Protein AF-A0A524CHI0-F1 (afdb_monomer)

Mean predicted aligned error: 10.01 Å

Solvent-accessible surface area (backbone atoms only — not comparable to full-atom values): 7165 Å² total; per-residue (Å²): 135,78,83,81,86,76,76,73,86,64,58,92,56,61,74,44,82,74,50,77,49,72,51,98,83,60,33,38,38,43,31,31,40,25,47,35,54,81,96,64,66,84,35,79,47,76,47,77,43,67,54,46,73,57,68,59,78,50,29,36,69,47,21,60,75,68,74,67,38,50,49,76,40,46,36,56,47,68,65,85,56,38,37,42,58,16,54,77,54,74,35,45,46,78,39,68,87,40,56,67,83,75,69,69,77,79,77,74,76,75,86,78,84,79,135

Sequence (115 aa):
MTPKWNMTWGPSGYDFAIKIELDDRKNIYLVGTTISYGSGGKDAFVLKFGIDSDGDGLTDDTEIYTTETSPYDTDTDNDGTSDSDEVDGGTNPLDPSSYPGQQLPRIFLDFKYIY

Radius of gyration: 21.85 Å; Cα contacts (8 Å, |Δi|>4): 171; chains: 1; bounding box: 36×51×70 Å

Secondary structure (DSSP, 8-state):
---------SSSS-EEEEEEEE-TT--EEEEEEESSSSSSS-EEEEEEE---SSSSSS-HHHIIIII---TT-SSTT-SSS-HHHHHHHT--TT-TT--TT--------------

Nearest PDB structures (foldseek):
  8z9b-assembly2_A  TM=6.609E-01  e=4.625E+00  Mycobacterium tuberculosis CDC1551
  4nnd-assembly1_A  TM=6.183E-01  e=4.089E+00  Homo sapiens
  4nnd-assembly2_B  TM=5.716E-01  e=4.625E+00  Homo sapiens
  2gw4-assembly1_A  TM=3.638E-01  e=6.691E+00  Trachyphyllia geoffroyi
  6gp1-assembly1_A  TM=2.528E-01  e=4.349E+00  Lobophyllia hemprichii

Foldseek 3Di:
DDPCPPDDPADDWDWDWDDWDADPQRKIKTKTWTPRDDDHDIDIDIDIDADQQCPLPDHCCCCVPPLVADSNDQQRCPLPHGPVQCVVLVWRSNDSVTRRPPPPPPPPPPPPDDD

pLDDT: mean 83.73, std 18.13, range [34.81, 98.5]

Structure (mmCIF, N/CA/C/O backbone):
data_AF-A0A524CHI0-F1
#
_entry.id   AF-A0A524CHI0-F1
#
loop_
_atom_site.group_PDB
_atom_site.id
_atom_site.type_symbol
_atom_site.label_atom_id
_atom_site.label_alt_id
_atom_site.label_comp_id
_atom_site.label_asym_id
_atom_site.label_entity_id
_atom_site.label_seq_id
_atom_site.pdbx_PDB_ins_code
_atom_site.Cartn_x
_atom_site.Cartn_y
_atom_site.Cartn_z
_atom_site.occupancy
_atom_site.B_iso_or_equiv
_atom_site.auth_seq_id
_atom_site.auth_comp_id
_atom_site.auth_asym_id
_atom_site.auth_atom_id
_atom_site.pdbx_PDB_model_num
ATOM 1 N N . MET A 1 1 ? 8.252 16.454 11.486 1.00 39.91 1 MET A N 1
ATOM 2 C CA . MET A 1 1 ? 8.331 15.187 10.735 1.00 39.91 1 MET A CA 1
ATOM 3 C C . MET A 1 1 ? 9.036 15.483 9.428 1.00 39.91 1 MET A C 1
ATOM 5 O O . MET A 1 1 ? 8.618 16.391 8.720 1.00 39.91 1 MET A O 1
ATOM 9 N N . THR A 1 2 ? 10.163 14.831 9.172 1.00 34.81 2 THR A N 1
ATOM 10 C CA . THR A 1 2 ? 10.956 15.040 7.956 1.00 34.81 2 THR A CA 1
ATOM 11 C C . THR A 1 2 ? 10.486 14.000 6.949 1.00 34.81 2 THR A C 1
ATOM 13 O O . THR A 1 2 ? 10.545 12.816 7.280 1.00 34.81 2 THR A O 1
ATOM 16 N N . PRO A 1 3 ? 9.987 14.377 5.765 1.00 44.47 3 PRO A N 1
ATOM 17 C CA . PRO A 1 3 ? 9.561 13.377 4.802 1.00 44.47 3 PRO A CA 1
ATOM 18 C C . PRO A 1 3 ? 10.778 12.526 4.406 1.00 44.47 3 PRO A C 1
ATOM 20 O O . PRO A 1 3 ? 11.809 13.060 3.989 1.00 44.47 3 PRO A O 1
ATOM 23 N N . LYS A 1 4 ? 10.683 11.203 4.600 1.00 43.00 4 LYS A N 1
ATOM 24 C CA . LYS A 1 4 ? 11.709 10.213 4.230 1.00 43.00 4 LYS A CA 1
ATOM 25 C C . LYS A 1 4 ? 11.736 10.046 2.702 1.00 43.00 4 LYS A C 1
ATOM 27 O O . LYS A 1 4 ? 11.463 8.980 2.170 1.00 43.00 4 LYS A O 1
ATOM 32 N N . TRP A 1 5 ? 12.122 11.092 1.977 1.00 46.25 5 TRP A N 1
ATOM 33 C CA . TRP A 1 5 ? 12.365 11.054 0.526 1.00 46.25 5 TRP A CA 1
ATOM 34 C C . TRP A 1 5 ? 13.704 10.389 0.160 1.00 46.25 5 TRP A C 1
ATOM 36 O O . TRP A 1 5 ? 14.351 10.782 -0.804 1.00 46.25 5 TRP A O 1
ATOM 46 N N . ASN A 1 6 ? 14.157 9.400 0.937 1.00 44.47 6 ASN A N 1
ATOM 47 C CA . ASN A 1 6 ? 15.499 8.826 0.796 1.00 44.47 6 ASN A CA 1
ATOM 48 C C . ASN A 1 6 ? 15.504 7.352 0.381 1.00 44.47 6 ASN A C 1
ATOM 50 O O . ASN A 1 6 ? 16.508 6.667 0.565 1.00 44.47 6 ASN A O 1
ATOM 54 N N . MET A 1 7 ? 14.401 6.856 -0.177 1.00 49.91 7 MET A N 1
ATOM 55 C CA . MET A 1 7 ? 14.364 5.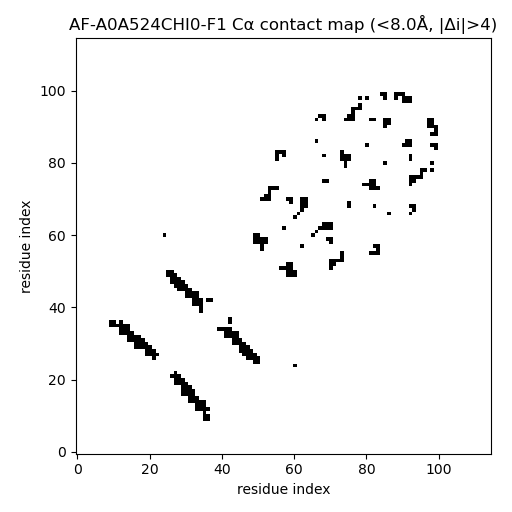515 -0.744 1.00 49.91 7 MET A CA 1
ATOM 56 C C . MET A 1 7 ? 14.708 5.594 -2.229 1.00 49.91 7 MET A C 1
ATOM 58 O O . MET A 1 7 ? 13.843 5.746 -3.087 1.00 49.91 7 MET A O 1
ATOM 62 N N . THR A 1 8 ? 16.002 5.530 -2.536 1.00 54.06 8 THR A N 1
ATOM 63 C CA . THR A 1 8 ? 16.446 5.219 -3.894 1.00 54.06 8 THR A CA 1
ATOM 64 C C . THR A 1 8 ? 16.099 3.759 -4.159 1.00 54.06 8 THR A C 1
ATOM 66 O O . THR A 1 8 ? 16.613 2.864 -3.487 1.00 54.06 8 THR A O 1
ATOM 69 N N . TRP A 1 9 ? 15.194 3.509 -5.100 1.00 62.59 9 TRP A N 1
ATOM 70 C CA . TRP A 1 9 ? 14.942 2.161 -5.591 1.00 62.59 9 TRP A CA 1
ATOM 71 C C . TRP A 1 9 ? 16.190 1.676 -6.340 1.00 62.59 9 TRP A C 1
ATOM 73 O O . TRP A 1 9 ? 16.466 2.137 -7.438 1.00 62.59 9 TRP A O 1
ATOM 83 N N . GLY A 1 10 ? 16.939 0.748 -5.743 1.00 63.75 10 GLY A N 1
ATOM 84 C CA . GLY A 1 10 ? 17.942 -0.041 -6.463 1.00 63.75 10 GLY A CA 1
ATOM 85 C C . GLY A 1 10 ? 19.406 0.327 -6.327 1.00 63.75 10 GLY A C 1
ATOM 86 O O . GLY A 1 10 ? 19.756 1.328 -5.702 1.00 63.75 10 GLY A O 1
ATOM 87 N N . PRO A 1 11 ? 20.282 -0.555 -6.849 1.00 72.00 11 PRO A N 1
ATOM 88 C CA . PRO A 1 11 ? 21.716 -0.313 -6.931 1.00 72.00 11 PRO A CA 1
ATOM 89 C C . PRO A 1 11 ? 22.011 0.775 -7.982 1.00 72.00 11 PRO A C 1
ATOM 91 O O . PRO A 1 11 ? 21.114 1.402 -8.538 1.00 72.00 11 PRO A O 1
ATOM 94 N N . SER A 1 12 ? 23.289 1.035 -8.264 1.00 73.12 12 SER A N 1
ATOM 95 C CA . SER A 1 12 ? 23.691 2.065 -9.228 1.00 73.12 12 SER A CA 1
ATOM 96 C C . SER A 1 12 ? 23.111 1.796 -10.627 1.00 73.12 12 SER A C 1
ATOM 98 O O . SER A 1 12 ? 23.501 0.826 -11.275 1.00 73.12 12 SER A O 1
ATOM 100 N N . GLY A 1 13 ? 22.230 2.669 -11.112 1.00 78.06 13 GLY A N 1
ATOM 101 C CA . GLY A 1 13 ? 21.622 2.596 -12.441 1.00 78.06 13 GLY A CA 1
ATOM 102 C C . GLY A 1 13 ? 20.663 3.764 -12.679 1.00 78.06 13 GLY A C 1
ATOM 103 O O . GLY A 1 13 ? 20.388 4.540 -11.768 1.00 78.06 13 GLY A O 1
ATOM 104 N N . TYR A 1 14 ? 20.196 3.919 -13.918 1.00 83.56 14 TYR A N 1
ATOM 105 C CA . TYR A 1 14 ? 19.171 4.901 -14.274 1.00 83.56 14 TYR A CA 1
ATOM 106 C C . TYR A 1 14 ? 17.792 4.247 -14.332 1.00 83.56 14 TYR A C 1
ATOM 108 O O . TYR A 1 14 ? 17.619 3.189 -14.933 1.00 83.56 14 TYR A O 1
ATOM 116 N N . ASP A 1 15 ? 16.797 4.939 -13.800 1.00 86.81 15 ASP A N 1
ATOM 117 C CA . ASP A 1 15 ? 15.403 4.5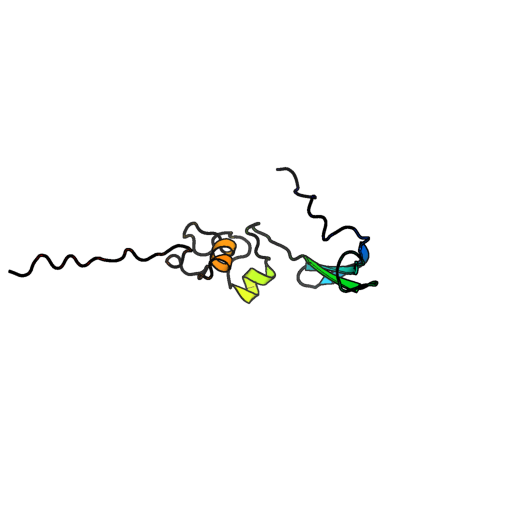34 -13.884 1.00 86.81 15 ASP A CA 1
ATOM 118 C C . ASP A 1 15 ? 14.610 5.650 -14.547 1.00 86.81 15 ASP A C 1
ATOM 120 O O . ASP A 1 15 ? 14.770 6.831 -14.230 1.00 86.81 15 ASP A O 1
ATOM 124 N N . PHE A 1 16 ? 13.778 5.281 -15.514 1.00 88.50 16 PHE A N 1
ATOM 125 C CA . PHE A 1 16 ? 13.020 6.233 -16.311 1.00 88.50 16 PHE A CA 1
ATOM 126 C C . PHE A 1 16 ? 11.539 5.925 -16.189 1.00 88.50 16 PHE A C 1
ATOM 128 O O . PHE A 1 16 ? 11.071 4.907 -16.699 1.00 88.50 16 PHE A O 1
ATOM 135 N N . ALA A 1 17 ? 10.798 6.832 -15.558 1.00 90.75 17 ALA A N 1
ATOM 136 C CA . ALA A 1 17 ? 9.348 6.844 -15.642 1.00 90.75 17 ALA A CA 1
ATOM 137 C C . ALA A 1 17 ? 8.910 7.225 -17.063 1.00 90.75 17 ALA A C 1
ATOM 139 O O . ALA A 1 17 ? 9.419 8.181 -17.648 1.00 90.75 17 ALA A O 1
ATOM 140 N N . ILE A 1 18 ? 7.954 6.478 -17.608 1.00 93.94 18 ILE A N 1
ATOM 141 C CA . ILE A 1 18 ? 7.371 6.703 -18.934 1.00 93.94 18 ILE A CA 1
ATOM 142 C C . ILE A 1 18 ? 5.967 7.293 -18.803 1.00 93.94 18 ILE A C 1
ATOM 144 O O . ILE A 1 18 ? 5.622 8.221 -19.534 1.00 93.94 18 ILE A O 1
ATOM 148 N N . LYS A 1 19 ? 5.149 6.759 -17.889 1.00 96.00 19 LYS A N 1
ATOM 149 C CA . LYS A 1 19 ? 3.753 7.176 -17.712 1.00 96.00 19 LYS A CA 1
ATOM 150 C C . LYS A 1 19 ? 3.332 7.072 -16.248 1.00 96.00 19 LYS A C 1
ATOM 152 O O . LYS A 1 19 ? 3.783 6.180 -15.532 1.00 96.00 19 LYS A O 1
ATOM 157 N N . ILE A 1 20 ? 2.445 7.982 -15.856 1.00 95.62 20 ILE A N 1
ATOM 158 C CA . ILE A 1 20 ? 1.674 7.943 -14.616 1.00 95.62 20 ILE A CA 1
ATOM 159 C C . ILE A 1 20 ? 0.184 7.830 -14.961 1.00 95.62 20 ILE A C 1
ATOM 161 O O . ILE A 1 20 ? -0.289 8.502 -15.882 1.00 95.62 20 ILE A O 1
ATOM 165 N N . GLU A 1 21 ? -0.540 6.961 -14.266 1.00 96.44 21 GLU A N 1
ATOM 166 C CA . GLU A 1 21 ? -1.975 6.731 -14.462 1.00 96.44 21 GLU A CA 1
ATOM 167 C C . GLU A 1 21 ? -2.682 6.527 -13.118 1.00 96.44 21 GLU A C 1
ATOM 169 O O . GLU A 1 21 ? -2.053 6.133 -12.140 1.00 96.44 21 GLU A O 1
ATOM 174 N N . LEU A 1 22 ? -3.976 6.838 -13.079 1.00 94.94 22 LEU A N 1
ATOM 175 C CA . LEU A 1 22 ? -4.860 6.660 -11.930 1.00 94.94 22 LEU A CA 1
ATOM 176 C C . LEU A 1 22 ? -5.942 5.641 -12.290 1.00 94.94 22 LEU A C 1
ATOM 178 O O . LEU A 1 22 ? -6.399 5.636 -13.434 1.00 94.94 22 LEU A O 1
ATOM 182 N N . ASP A 1 23 ? -6.377 4.833 -11.326 1.00 92.50 23 ASP A N 1
ATOM 183 C CA . ASP A 1 23 ? -7.600 4.031 -11.447 1.00 92.50 23 ASP A CA 1
ATOM 184 C C . ASP A 1 23 ? -8.793 4.664 -10.698 1.00 92.50 23 ASP A C 1
ATOM 186 O O . ASP A 1 23 ? -8.668 5.694 -10.028 1.00 92.50 23 ASP A O 1
ATOM 190 N N . ASP A 1 24 ? -9.963 4.027 -10.796 1.00 92.75 24 ASP A N 1
ATOM 191 C CA . ASP A 1 24 ? -11.200 4.471 -10.131 1.00 92.75 24 ASP A CA 1
ATOM 192 C C . ASP A 1 24 ? -11.133 4.388 -8.593 1.00 92.75 24 ASP A C 1
ATOM 194 O O . ASP A 1 24 ? -11.958 4.985 -7.899 1.00 92.75 24 ASP A O 1
ATOM 198 N N . ARG A 1 25 ? -10.143 3.669 -8.050 1.00 88.62 25 ARG A N 1
ATOM 199 C CA . ARG A 1 25 ? -9.873 3.520 -6.612 1.00 88.62 25 ARG A CA 1
ATOM 200 C C . ARG A 1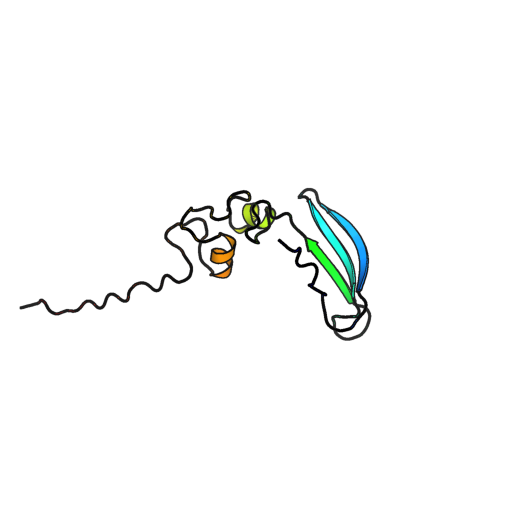 25 ? -8.771 4.466 -6.128 1.00 88.62 25 ARG A C 1
ATOM 202 O O . ARG A 1 25 ? -8.363 4.396 -4.976 1.00 88.62 25 ARG A O 1
ATOM 209 N N . LYS A 1 26 ? -8.330 5.398 -6.984 1.00 89.31 26 LYS A N 1
ATOM 210 C CA . LYS A 1 26 ? -7.268 6.384 -6.721 1.00 89.31 26 LYS A CA 1
ATOM 211 C C . LYS A 1 26 ? -5.880 5.772 -6.503 1.00 89.31 26 LYS A C 1
ATOM 213 O O . LYS A 1 26 ? -4.993 6.462 -6.001 1.00 89.31 26 LYS A O 1
ATOM 218 N N . ASN A 1 27 ? -5.651 4.533 -6.931 1.00 91.62 27 ASN A N 1
ATOM 219 C CA . ASN A 1 27 ? -4.302 3.992 -6.999 1.00 91.62 27 ASN A CA 1
ATOM 220 C C . ASN A 1 27 ? -3.519 4.712 -8.102 1.00 91.62 27 ASN A C 1
ATOM 222 O O . ASN A 1 27 ? -4.009 4.882 -9.221 1.00 91.62 27 ASN A O 1
ATOM 226 N N . ILE A 1 28 ? -2.283 5.101 -7.802 1.00 93.94 28 ILE A N 1
ATOM 227 C CA . ILE A 1 28 ? -1.345 5.682 -8.762 1.00 93.94 28 ILE A CA 1
ATOM 228 C C . ILE A 1 28 ? -0.459 4.570 -9.311 1.00 93.94 28 ILE A C 1
ATOM 230 O O . ILE A 1 28 ? 0.241 3.889 -8.563 1.00 93.94 28 ILE A O 1
ATOM 234 N N . TYR A 1 29 ? -0.422 4.442 -10.630 1.00 94.06 29 TYR A N 1
ATOM 235 C CA . TYR A 1 29 ? 0.464 3.536 -11.343 1.00 94.06 29 TYR A CA 1
ATOM 236 C C . TYR A 1 29 ? 1.577 4.327 -12.024 1.00 94.06 29 TYR A C 1
ATOM 238 O O . TYR A 1 29 ? 1.309 5.184 -12.866 1.00 94.06 29 TYR A O 1
ATOM 246 N N . LEU A 1 30 ? 2.830 4.027 -11.686 1.00 94.38 30 LEU A N 1
ATOM 247 C CA . LEU A 1 30 ? 4.018 4.560 -12.349 1.00 94.38 30 LEU A CA 1
ATOM 248 C C . LEU A 1 30 ? 4.684 3.438 -13.140 1.00 94.38 30 LEU A C 1
ATOM 250 O O . LEU A 1 30 ? 5.162 2.467 -12.558 1.00 94.38 30 LEU A O 1
ATOM 254 N N . VAL A 1 31 ? 4.742 3.577 -14.461 1.00 94.38 31 VAL A N 1
ATOM 255 C CA . VAL A 1 31 ? 5.379 2.586 -15.337 1.00 94.38 31 VAL A CA 1
ATOM 256 C C . VAL A 1 31 ? 6.613 3.167 -15.995 1.00 94.38 31 VAL A C 1
ATOM 258 O O . VAL A 1 31 ? 6.664 4.360 -16.313 1.00 94.38 31 VAL A O 1
ATOM 261 N N . GLY A 1 32 ? 7.606 2.324 -16.235 1.00 93.19 32 GLY A N 1
ATOM 262 C CA . GLY A 1 32 ? 8.867 2.789 -16.776 1.00 93.19 32 GLY A CA 1
ATOM 263 C C . GLY A 1 32 ? 9.832 1.680 -17.135 1.00 93.19 32 GLY A C 1
ATOM 264 O O . GLY A 1 32 ? 9.471 0.505 -17.209 1.00 93.19 32 GLY A O 1
ATOM 265 N N . THR A 1 33 ? 11.074 2.083 -17.371 1.00 91.62 33 THR A N 1
ATOM 266 C CA . THR A 1 33 ? 12.186 1.160 -17.586 1.00 91.62 33 THR A CA 1
ATOM 267 C C . THR A 1 33 ? 13.240 1.336 -16.516 1.00 91.62 33 THR A C 1
ATOM 269 O O . THR A 1 33 ? 13.591 2.474 -16.195 1.00 91.62 33 THR A O 1
ATOM 272 N N . THR A 1 34 ? 13.782 0.224 -16.043 1.00 89.00 34 THR A N 1
ATOM 273 C CA . THR A 1 34 ? 14.916 0.168 -15.129 1.00 89.00 34 THR A CA 1
ATOM 274 C C . THR A 1 34 ? 16.129 -0.428 -15.834 1.00 89.00 34 THR A C 1
ATOM 276 O O . THR A 1 34 ? 16.000 -1.323 -16.667 1.00 89.00 34 THR A O 1
ATOM 279 N N . IL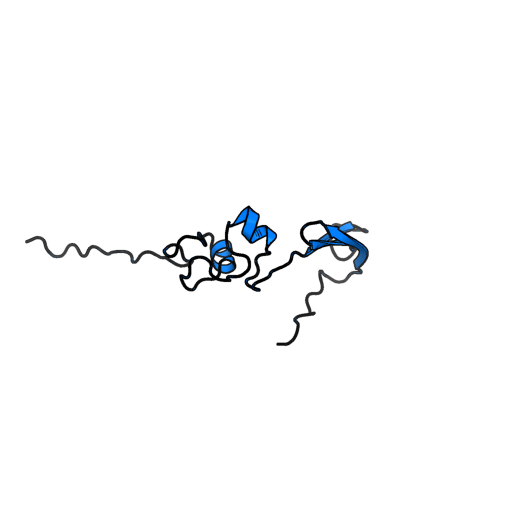E A 1 35 ? 17.309 0.118 -15.548 1.00 87.44 35 ILE A N 1
ATOM 280 C CA . ILE A 1 35 ? 18.589 -0.581 -15.765 1.00 87.44 35 ILE A CA 1
ATOM 281 C C . ILE A 1 35 ? 19.308 -0.850 -14.436 1.00 87.44 35 ILE A C 1
ATOM 283 O O . ILE A 1 35 ? 20.430 -1.351 -14.436 1.00 87.44 35 ILE A O 1
ATOM 287 N N . SER A 1 36 ? 18.711 -0.438 -13.312 1.00 83.81 36 SER A N 1
ATOM 288 C CA . SER A 1 36 ? 19.258 -0.641 -11.970 1.00 83.81 36 SER A CA 1
ATOM 289 C C . SER A 1 36 ? 18.913 -2.033 -11.431 1.00 83.81 36 SER A C 1
ATOM 291 O O . SER A 1 36 ? 19.690 -2.597 -10.669 1.00 83.81 36 SER A O 1
ATOM 293 N N . TYR A 1 37 ? 17.811 -2.644 -11.869 1.00 77.69 37 TYR A N 1
ATOM 294 C CA . TYR A 1 37 ? 17.409 -3.997 -11.482 1.00 77.69 37 TYR A CA 1
ATOM 295 C C . TYR A 1 37 ? 17.217 -4.921 -12.683 1.00 77.69 37 TYR A C 1
ATOM 297 O O . TYR A 1 37 ? 16.790 -4.473 -13.738 1.00 77.69 37 TYR A O 1
ATOM 305 N N . GLY A 1 38 ? 17.464 -6.220 -12.474 1.00 74.38 38 GLY A N 1
ATOM 306 C CA . GLY A 1 38 ? 17.252 -7.274 -13.471 1.00 74.38 38 GLY A CA 1
ATOM 307 C C . GLY A 1 38 ? 18.540 -7.975 -13.911 1.00 74.38 38 GLY A C 1
ATOM 308 O O . GLY A 1 38 ? 19.610 -7.779 -13.337 1.00 74.38 38 GLY A O 1
ATOM 309 N N . SER A 1 39 ? 18.435 -8.860 -14.907 1.00 75.12 39 SER A N 1
ATOM 310 C CA . SER A 1 39 ? 19.554 -9.681 -15.409 1.00 75.12 39 SER A CA 1
ATOM 311 C C . SER A 1 39 ? 20.145 -9.125 -16.711 1.00 75.12 39 SER A C 1
ATOM 313 O O . SER A 1 39 ? 20.274 -9.853 -17.696 1.00 75.12 39 SER A O 1
ATOM 315 N N . GLY A 1 40 ? 20.514 -7.840 -16.737 1.00 77.19 40 GLY A N 1
ATOM 316 C CA . GLY A 1 40 ? 21.245 -7.253 -17.863 1.00 77.19 40 GLY A CA 1
ATOM 317 C C . GLY A 1 40 ? 20.707 -5.909 -18.348 1.00 77.19 40 GLY A C 1
ATOM 318 O O . GLY A 1 40 ? 21.013 -4.892 -17.747 1.00 77.19 40 GLY A O 1
ATOM 319 N N . GLY A 1 41 ? 20.064 -5.899 -19.522 1.00 82.56 41 GLY A N 1
ATOM 320 C CA . GLY A 1 41 ? 19.695 -4.696 -20.284 1.00 82.56 41 GLY A CA 1
ATOM 321 C C . GLY A 1 41 ? 18.601 -3.823 -19.650 1.00 82.56 41 GLY A C 1
ATOM 322 O O . GLY A 1 41 ? 18.541 -3.650 -18.445 1.00 82.56 41 GLY A O 1
ATOM 323 N N . LYS A 1 42 ? 17.755 -3.201 -20.482 1.00 87.62 42 LYS A N 1
ATOM 324 C CA . LYS A 1 42 ? 16.591 -2.449 -19.986 1.00 87.62 42 LYS A CA 1
ATOM 325 C C . LYS A 1 42 ? 15.466 -3.416 -19.632 1.00 87.62 42 LYS A C 1
ATOM 327 O O . LYS A 1 42 ? 14.985 -4.114 -20.523 1.00 87.62 42 LYS A O 1
ATOM 332 N N . ASP A 1 43 ? 15.009 -3.367 -18.392 1.00 89.75 43 ASP A N 1
ATOM 333 C CA . ASP A 1 43 ? 13.837 -4.081 -17.892 1.00 89.75 43 ASP A CA 1
ATOM 334 C C . ASP A 1 43 ? 12.661 -3.110 -17.701 1.00 89.75 43 ASP A C 1
ATOM 336 O O . ASP A 1 43 ? 12.847 -1.894 -17.627 1.00 89.75 43 ASP A O 1
ATOM 340 N N . ALA A 1 44 ? 11.431 -3.620 -17.658 1.00 90.44 44 ALA A N 1
ATOM 341 C CA . ALA A 1 44 ? 10.241 -2.814 -17.379 1.00 90.44 44 ALA A CA 1
ATOM 342 C C . ALA A 1 44 ? 9.903 -2.852 -15.883 1.00 90.44 44 ALA A C 1
ATOM 344 O O . ALA A 1 44 ? 10.036 -3.898 -15.250 1.00 90.44 44 ALA A O 1
ATOM 345 N N . PHE A 1 45 ? 9.411 -1.742 -15.331 1.00 89.31 45 PHE A N 1
ATOM 346 C CA . PHE A 1 45 ? 8.851 -1.707 -13.979 1.00 89.31 45 PHE A CA 1
ATOM 347 C C . PHE A 1 45 ? 7.437 -1.124 -13.972 1.00 89.31 45 PHE A C 1
ATOM 349 O O . PHE A 1 45 ? 7.075 -0.302 -14.820 1.00 89.31 45 PHE A O 1
ATOM 356 N N . VAL A 1 46 ? 6.665 -1.534 -12.966 1.00 92.62 46 VAL A N 1
ATOM 357 C CA . VAL A 1 46 ? 5.365 -0.967 -12.599 1.00 92.62 46 VAL A CA 1
ATOM 358 C C . VAL A 1 46 ? 5.370 -0.783 -11.085 1.00 92.62 46 VAL A C 1
ATOM 360 O O . VAL A 1 46 ? 5.572 -1.751 -10.357 1.00 92.62 46 VAL A O 1
ATOM 363 N N . LEU A 1 47 ? 5.158 0.442 -10.612 1.00 91.00 47 LEU A N 1
ATOM 364 C CA . LEU A 1 47 ? 4.912 0.740 -9.202 1.00 91.00 47 LEU A CA 1
ATOM 365 C C . LEU A 1 47 ? 3.439 1.094 -9.026 1.00 91.00 47 LEU A C 1
ATOM 367 O O . LEU A 1 47 ? 2.898 1.860 -9.824 1.00 91.00 47 LEU A O 1
ATOM 371 N N . LYS A 1 48 ? 2.815 0.552 -7.981 1.00 91.81 48 LYS A N 1
ATOM 372 C CA . LYS A 1 48 ? 1.465 0.904 -7.538 1.00 91.81 48 LYS A CA 1
ATOM 373 C C . LYS A 1 48 ? 1.586 1.622 -6.196 1.00 91.81 48 LYS A C 1
ATOM 375 O O . LYS A 1 48 ? 2.223 1.095 -5.291 1.00 91.81 48 LYS A O 1
ATOM 380 N N . PHE A 1 49 ? 0.966 2.786 -6.072 1.00 91.62 49 PHE A N 1
ATOM 381 C CA . PHE A 1 49 ? 0.823 3.509 -4.811 1.00 91.62 49 PHE A CA 1
ATOM 382 C C . PHE A 1 49 ? -0.666 3.628 -4.497 1.00 91.62 49 PHE A C 1
ATOM 384 O O . PHE A 1 49 ? -1.402 4.235 -5.277 1.00 91.62 49 PHE A O 1
ATOM 391 N N . GLY A 1 50 ? -1.104 3.009 -3.402 1.00 93.44 50 GLY A N 1
ATOM 392 C CA . GLY A 1 50 ? -2.457 3.175 -2.871 1.00 93.44 50 GLY A CA 1
ATOM 393 C C . GLY A 1 50 ? -2.531 4.346 -1.896 1.00 93.44 50 GLY A C 1
ATOM 394 O O . GLY A 1 50 ? -1.501 4.866 -1.465 1.00 93.44 50 GLY A O 1
ATOM 395 N N . ILE A 1 51 ? -3.753 4.770 -1.585 1.00 94.88 51 ILE A N 1
ATOM 396 C CA . ILE A 1 51 ? -4.015 5.663 -0.452 1.00 94.88 51 ILE A CA 1
ATOM 397 C C . ILE A 1 51 ? -3.967 4.821 0.822 1.00 94.88 51 ILE A C 1
ATOM 399 O O . ILE A 1 51 ? -4.375 3.668 0.782 1.00 94.88 51 ILE A O 1
ATOM 403 N N . ASP A 1 52 ? -3.423 5.405 1.880 1.00 96.44 52 ASP A N 1
ATOM 404 C CA . ASP A 1 52 ? -3.373 4.900 3.251 1.00 96.44 52 ASP A CA 1
ATOM 405 C C . ASP A 1 52 ? -3.905 6.061 4.106 1.00 96.44 52 ASP A C 1
ATOM 407 O O . ASP A 1 52 ? -3.251 7.109 4.232 1.00 96.44 52 ASP A O 1
ATOM 411 N N . SER A 1 53 ? -5.183 5.975 4.466 1.00 96.94 53 SER A N 1
ATOM 412 C CA . SER A 1 53 ? -5.971 7.094 4.984 1.00 96.94 53 SER A CA 1
ATOM 413 C C . SER A 1 53 ? -5.725 7.368 6.470 1.00 96.94 53 SER A C 1
ATOM 415 O O . SER A 1 53 ? -5.820 8.534 6.877 1.00 96.94 53 SER A O 1
ATOM 417 N N . ASP A 1 54 ? -5.377 6.360 7.265 1.00 98.00 54 ASP A N 1
ATOM 418 C CA . ASP A 1 54 ? -5.040 6.504 8.685 1.00 98.00 54 ASP A CA 1
ATOM 419 C C . ASP A 1 54 ? -3.530 6.445 8.973 1.00 98.00 54 ASP A C 1
ATOM 421 O O . ASP A 1 54 ? -3.081 6.955 10.007 1.00 98.00 54 ASP A O 1
ATOM 425 N N . GLY A 1 55 ? -2.727 5.993 8.011 1.00 97.12 55 GLY A N 1
ATOM 426 C CA . GLY A 1 55 ? -1.273 6.012 8.065 1.00 97.12 55 GLY A CA 1
ATOM 427 C C . GLY A 1 55 ? -0.668 4.826 8.809 1.00 97.12 55 GLY A C 1
ATOM 428 O O . GLY A 1 55 ? 0.458 4.974 9.308 1.00 97.12 55 GLY A O 1
ATOM 429 N N . ASP A 1 56 ? -1.383 3.707 8.934 1.00 97.44 56 ASP A N 1
ATOM 430 C CA . ASP A 1 56 ? -0.904 2.513 9.635 1.00 97.44 56 ASP A CA 1
ATOM 431 C C . ASP A 1 56 ? 0.056 1.654 8.782 1.00 97.44 56 ASP A C 1
ATOM 433 O O . ASP A 1 56 ? 0.850 0.884 9.327 1.00 97.44 56 ASP A O 1
ATOM 437 N N . GLY A 1 57 ? 0.074 1.853 7.458 1.00 95.25 57 GLY A N 1
ATOM 438 C CA . GLY A 1 57 ? 0.916 1.127 6.504 1.00 95.25 57 GLY A CA 1
ATOM 439 C C . GLY A 1 57 ? 0.177 0.128 5.606 1.00 95.25 57 GLY A C 1
ATOM 440 O O . GLY A 1 57 ? 0.787 -0.384 4.655 1.00 95.25 57 GLY A O 1
ATOM 441 N N . LEU A 1 58 ? -1.109 -0.124 5.841 1.00 96.06 58 LEU A N 1
ATOM 442 C CA . LEU A 1 58 ? -2.018 -0.764 4.898 1.00 96.06 58 LEU A CA 1
ATOM 443 C C . LEU A 1 58 ? -2.641 0.305 3.990 1.00 96.06 58 LEU A C 1
ATOM 445 O O . LEU A 1 58 ? -2.797 1.463 4.339 1.00 96.06 58 LEU A O 1
ATOM 449 N N . THR A 1 59 ? -2.942 -0.057 2.744 1.00 96.56 59 THR A N 1
ATOM 450 C CA . THR A 1 59 ? -3.695 0.856 1.867 1.00 96.56 59 THR A CA 1
ATOM 451 C C . THR A 1 59 ? -5.189 0.661 2.084 1.00 96.56 59 THR A C 1
ATOM 453 O O . THR A 1 59 ? -5.582 -0.495 2.228 1.00 96.56 59 THR A O 1
ATOM 456 N N . ASP A 1 60 ? -6.020 1.692 1.902 1.00 96.81 60 ASP A N 1
ATOM 457 C CA . ASP A 1 60 ? -7.485 1.614 2.051 1.00 96.81 60 ASP A CA 1
ATOM 458 C C . ASP A 1 60 ? -8.091 0.431 1.266 1.00 96.81 60 ASP A C 1
ATOM 460 O O . ASP A 1 60 ? -9.021 -0.242 1.701 1.00 96.81 60 ASP A O 1
ATOM 464 N N . ASP A 1 61 ? -7.556 0.154 0.071 1.00 95.38 61 ASP A N 1
ATOM 465 C CA . ASP A 1 61 ? -7.964 -0.987 -0.757 1.00 95.38 61 ASP A CA 1
ATOM 466 C C . ASP A 1 61 ? -7.601 -2.342 -0.113 1.00 95.38 61 ASP A C 1
ATOM 468 O O . ASP A 1 61 ? -8.342 -3.316 -0.241 1.00 95.38 61 ASP A O 1
ATOM 472 N N . THR A 1 62 ? -6.444 -2.439 0.537 1.00 96.12 62 THR A N 1
ATOM 473 C CA . THR A 1 62 ? -6.043 -3.638 1.288 1.00 96.12 62 THR A CA 1
ATOM 474 C C . THR A 1 62 ? -6.967 -3.828 2.478 1.00 96.12 62 THR A C 1
ATOM 476 O O . THR A 1 62 ? -7.472 -4.934 2.664 1.00 96.12 62 THR A O 1
ATOM 479 N N . GLU A 1 63 ? -7.247 -2.756 3.209 1.00 98.06 63 GLU A N 1
ATOM 480 C CA . GLU A 1 63 ? -8.092 -2.796 4.395 1.00 98.06 63 GLU A CA 1
ATOM 481 C C . GLU A 1 63 ? -9.514 -3.235 4.064 1.00 98.06 63 GLU A C 1
ATOM 483 O O . GLU A 1 63 ? -10.001 -4.250 4.554 1.00 98.06 63 GLU A O 1
ATOM 488 N N . ILE A 1 64 ? -10.143 -2.570 3.095 1.00 97.00 64 ILE A N 1
ATOM 489 C CA . ILE A 1 64 ? -11.529 -2.851 2.711 1.00 97.00 64 ILE A CA 1
ATOM 490 C C . ILE A 1 64 ? -11.696 -4.254 2.107 1.00 97.00 64 ILE A C 1
ATOM 492 O O . ILE A 1 64 ? -12.726 -4.894 2.326 1.00 97.00 64 ILE A O 1
ATOM 496 N N . TYR A 1 65 ? -10.749 -4.720 1.282 1.00 96.00 65 TYR A N 1
ATOM 497 C CA . TYR A 1 65 ? -10.95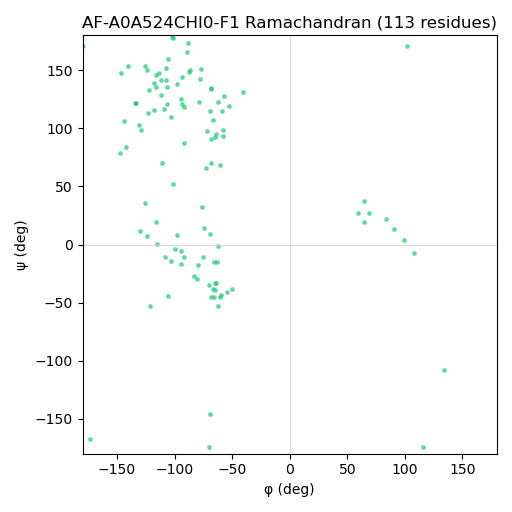0 -5.925 0.460 1.00 96.00 65 TYR A CA 1
ATOM 498 C C . TYR A 1 65 ? -10.149 -7.155 0.900 1.00 96.00 65 TYR A C 1
ATOM 500 O O . TYR A 1 65 ? -10.382 -8.230 0.342 1.00 96.00 65 TYR A O 1
ATOM 508 N N . THR A 1 66 ? -9.191 -7.019 1.821 1.00 96.38 66 THR A N 1
ATOM 509 C CA . THR A 1 66 ? -8.297 -8.121 2.223 1.00 96.38 66 THR A CA 1
ATOM 510 C C . THR A 1 66 ? -8.378 -8.422 3.710 1.00 96.38 66 THR A C 1
ATOM 512 O O . THR A 1 66 ? -8.574 -9.582 4.062 1.00 96.38 66 THR A O 1
ATOM 515 N N . THR A 1 67 ? -8.212 -7.413 4.565 1.00 97.06 67 THR A N 1
ATOM 516 C CA . THR A 1 67 ? -8.230 -7.579 6.031 1.00 97.06 67 THR A CA 1
ATOM 517 C C . THR A 1 67 ? -9.610 -7.314 6.624 1.00 97.06 67 THR A C 1
ATOM 519 O O . THR A 1 67 ? -9.878 -7.754 7.734 1.00 97.06 67 THR A O 1
ATOM 522 N N . GLU A 1 68 ? -10.496 -6.663 5.861 1.00 98.19 68 GLU A N 1
ATOM 523 C CA . GLU A 1 68 ? -11.835 -6.227 6.277 1.00 98.19 68 GLU A CA 1
ATOM 524 C C . GLU A 1 68 ? -11.805 -5.256 7.475 1.00 98.19 68 GLU A C 1
ATOM 526 O O . GLU A 1 68 ? -12.773 -5.160 8.232 1.00 98.19 68 GLU A O 1
ATOM 531 N N . THR A 1 69 ? -10.702 -4.515 7.609 1.00 98.50 69 THR A N 1
ATOM 532 C CA . THR A 1 69 ? -10.473 -3.484 8.626 1.00 98.50 69 THR A CA 1
ATOM 533 C C . THR A 1 69 ? -10.963 -2.102 8.176 1.00 98.50 69 THR A C 1
ATOM 535 O O . THR A 1 69 ? -11.462 -1.924 7.055 1.00 98.50 69 THR A O 1
ATOM 538 N N . SER A 1 70 ? -10.920 -1.120 9.077 1.00 98.19 70 SER A N 1
ATOM 539 C CA . SER A 1 70 ? -11.393 0.240 8.828 1.00 98.19 70 SER A CA 1
ATOM 540 C C . SER A 1 70 ? -10.262 1.141 8.316 1.00 98.19 70 SER A C 1
ATOM 542 O O . SER A 1 70 ? -9.421 1.507 9.119 1.00 98.19 70 SER A O 1
ATOM 544 N N . PRO A 1 71 ? -10.353 1.713 7.095 1.00 98.12 71 PRO A N 1
ATOM 545 C CA . PRO A 1 71 ? -9.313 2.586 6.522 1.00 98.12 71 PRO A CA 1
ATOM 546 C C . PRO A 1 71 ? -9.144 3.951 7.201 1.00 98.12 71 PRO A C 1
ATOM 548 O O . PRO A 1 71 ? -8.540 4.878 6.668 1.00 98.12 71 PRO A O 1
ATOM 551 N N . TYR A 1 72 ? -9.806 4.152 8.330 1.00 98.31 72 TYR A N 1
ATOM 552 C CA . TYR A 1 72 ? -9.787 5.391 9.095 1.00 98.31 72 TYR A CA 1
ATOM 553 C C . TYR A 1 72 ? -9.492 5.126 10.573 1.00 98.31 72 TYR A C 1
ATOM 555 O O . TYR A 1 72 ? -9.720 6.023 11.392 1.00 98.31 72 TYR A O 1
ATOM 563 N N . ASP A 1 73 ? -9.069 3.911 10.915 1.00 98.50 73 ASP A N 1
ATOM 564 C CA . ASP A 1 73 ? -8.813 3.475 12.278 1.00 98.50 73 ASP A CA 1
ATOM 565 C C . ASP A 1 73 ? -7.617 2.528 12.297 1.00 98.50 73 ASP A C 1
ATOM 567 O O . ASP A 1 73 ? -7.740 1.375 11.917 1.00 98.50 73 ASP A O 1
ATOM 571 N N . THR A 1 74 ? -6.482 3.019 12.798 1.00 98.44 74 THR A N 1
ATOM 572 C CA . THR A 1 74 ? -5.213 2.284 12.750 1.00 98.44 74 THR A CA 1
ATOM 573 C C . THR A 1 74 ? -5.230 0.970 13.538 1.00 98.44 74 THR A C 1
ATOM 575 O O . THR A 1 74 ? -4.271 0.221 13.443 1.00 98.44 74 THR A O 1
ATOM 578 N N . ASP A 1 75 ? -6.225 0.763 14.405 1.00 98.12 75 ASP A N 1
ATOM 579 C CA . ASP A 1 75 ? -6.412 -0.382 15.309 1.00 98.12 75 ASP A CA 1
ATOM 580 C C . ASP A 1 75 ? -7.919 -0.692 15.349 1.00 98.12 75 ASP A C 1
ATOM 582 O O . ASP A 1 75 ? -8.669 -0.178 16.190 1.00 98.12 75 ASP A O 1
ATOM 586 N N . THR A 1 76 ? -8.393 -1.463 14.368 1.00 98.38 76 THR A N 1
ATOM 587 C CA . THR A 1 76 ? -9.829 -1.641 14.112 1.00 98.38 76 THR A CA 1
ATOM 588 C C . THR A 1 76 ? -10.542 -2.338 15.270 1.00 98.38 76 THR A C 1
ATOM 590 O O . THR A 1 76 ? -11.717 -2.059 15.556 1.00 98.38 76 THR A O 1
ATOM 593 N N . ASP A 1 77 ? -9.865 -3.250 15.960 1.00 97.38 77 ASP A N 1
ATOM 594 C CA . ASP A 1 77 ? -10.446 -4.021 17.055 1.00 97.38 77 ASP A CA 1
ATOM 595 C C . ASP A 1 77 ? -10.193 -3.414 18.451 1.00 97.38 77 ASP A C 1
ATOM 597 O O . ASP A 1 77 ? -10.864 -3.784 19.426 1.00 97.38 77 ASP A O 1
ATOM 601 N N . ASN A 1 78 ? -9.391 -2.348 18.503 1.00 97.12 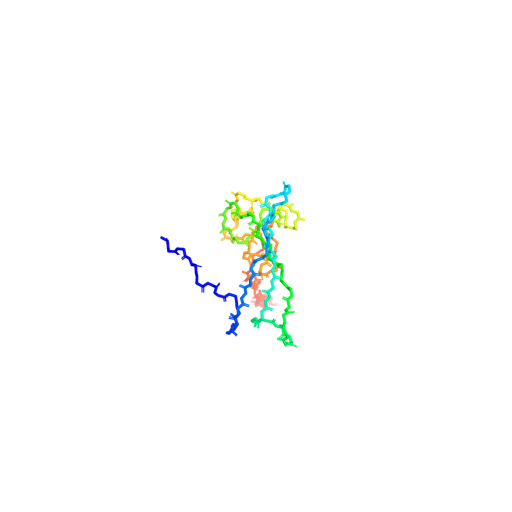78 ASN A N 1
ATOM 602 C CA . ASN A 1 78 ? -9.097 -1.519 19.666 1.00 97.12 78 ASN A CA 1
ATOM 603 C C . ASN A 1 78 ? -8.356 -2.276 20.785 1.00 97.12 78 ASN A C 1
ATOM 605 O O . ASN A 1 78 ? -8.626 -2.045 21.978 1.00 97.12 78 ASN A O 1
ATOM 609 N N . ASP A 1 79 ? -7.439 -3.178 20.432 1.00 95.19 79 ASP A N 1
ATOM 610 C CA . ASP A 1 79 ? -6.626 -3.942 21.387 1.00 95.19 79 ASP A CA 1
ATOM 611 C C . ASP A 1 79 ? -5.274 -3.293 21.738 1.00 95.19 79 ASP A C 1
ATOM 613 O O . ASP A 1 79 ? -4.643 -3.650 22.746 1.00 95.19 79 ASP A O 1
ATOM 617 N N . GLY A 1 80 ? -4.889 -2.258 20.991 1.00 95.06 80 GLY A N 1
ATOM 618 C CA . GLY A 1 80 ? -3.648 -1.508 21.146 1.00 95.06 80 GLY A CA 1
ATOM 619 C C . GLY A 1 80 ? -2.536 -1.902 20.171 1.00 95.06 80 GLY A C 1
ATOM 620 O O . GLY A 1 80 ? -1.429 -1.361 20.305 1.00 95.06 80 GLY A O 1
ATOM 621 N N . THR A 1 81 ? -2.799 -2.806 19.230 1.00 95.88 81 THR A N 1
ATOM 622 C CA . THR A 1 81 ? -1.921 -3.173 18.109 1.00 95.88 81 THR A CA 1
ATOM 623 C C . THR A 1 81 ? -2.495 -2.601 16.814 1.00 95.88 81 THR A C 1
ATOM 625 O O . THR A 1 81 ? -3.705 -2.561 16.666 1.00 95.88 81 THR A O 1
ATOM 628 N N . SER A 1 82 ? -1.662 -2.107 15.888 1.00 97.44 82 SER A N 1
ATOM 629 C CA . SER A 1 82 ? -2.206 -1.638 14.608 1.00 97.44 82 SER A CA 1
ATOM 630 C C . SER A 1 82 ? -2.558 -2.793 13.680 1.00 97.44 82 SER A C 1
ATOM 632 O O . SER A 1 82 ? -1.860 -3.813 13.685 1.00 97.44 82 SER A O 1
ATOM 634 N N . ASP A 1 83 ? -3.548 -2.592 12.812 1.00 98.31 83 ASP A N 1
ATOM 635 C CA . ASP A 1 83 ? -3.982 -3.603 11.844 1.00 98.31 83 ASP A CA 1
ATOM 636 C C . ASP A 1 83 ? -2.793 -4.086 10.988 1.00 98.31 83 ASP A C 1
ATOM 638 O O . ASP A 1 83 ? -2.608 -5.287 10.755 1.00 98.31 83 ASP A O 1
ATOM 642 N N . SER A 1 84 ? -1.922 -3.161 10.571 1.00 97.56 84 SER A N 1
ATOM 643 C CA . SER A 1 84 ? -0.672 -3.464 9.867 1.00 97.56 84 SER A CA 1
ATOM 644 C C . SER A 1 84 ? 0.306 -4.352 10.652 1.00 97.56 84 SER A C 1
ATOM 646 O O . SER A 1 84 ? 0.862 -5.295 10.079 1.00 97.56 84 SER A O 1
ATOM 648 N N . ASP A 1 85 ? 0.507 -4.095 11.948 1.00 96.62 85 ASP A N 1
ATOM 649 C CA . ASP A 1 85 ? 1.422 -4.853 12.811 1.00 96.62 85 ASP A CA 1
ATOM 650 C C . ASP A 1 85 ? 0.877 -6.266 13.071 1.00 96.62 85 ASP A C 1
ATOM 652 O O . ASP A 1 85 ? 1.639 -7.239 13.144 1.00 96.62 85 ASP A O 1
ATOM 656 N N . GLU A 1 86 ? -0.442 -6.406 13.174 1.00 97.19 86 GLU A N 1
ATOM 657 C CA . GLU A 1 86 ? -1.118 -7.694 13.294 1.00 97.19 86 GLU A CA 1
ATOM 658 C C . GLU A 1 86 ? -1.028 -8.523 12.016 1.00 97.19 86 GLU A C 1
ATOM 660 O O . GLU A 1 86 ? -0.670 -9.705 12.065 1.00 97.19 86 GLU A O 1
ATOM 665 N N . VAL A 1 87 ? -1.266 -7.907 10.856 1.00 96.56 87 VAL A N 1
ATOM 666 C CA . VAL A 1 87 ? -1.115 -8.559 9.548 1.00 96.56 87 VAL A CA 1
ATOM 667 C C . VAL A 1 87 ? 0.324 -9.031 9.337 1.00 96.56 87 VAL A C 1
ATOM 669 O O . VAL A 1 87 ? 0.538 -10.186 8.950 1.00 96.56 87 VAL A O 1
ATOM 672 N N . ASP A 1 88 ? 1.316 -8.193 9.648 1.00 95.56 88 ASP A N 1
ATOM 673 C CA . ASP A 1 88 ? 2.739 -8.559 9.594 1.00 95.56 88 ASP A CA 1
ATOM 674 C C . ASP A 1 88 ? 3.092 -9.649 10.625 1.00 95.56 88 ASP A C 1
ATOM 676 O O . ASP A 1 88 ? 3.931 -10.524 10.369 1.00 95.56 88 ASP A O 1
ATOM 680 N N . GLY A 1 89 ? 2.425 -9.634 11.782 1.00 93.12 89 GLY A N 1
ATOM 681 C CA . GLY A 1 89 ? 2.518 -10.644 12.835 1.00 93.12 89 GLY A CA 1
ATOM 682 C C . GLY A 1 89 ? 1.777 -11.952 12.535 1.00 93.12 89 GLY A C 1
ATOM 683 O O . GLY A 1 89 ? 1.980 -12.942 13.249 1.00 93.12 89 GLY A O 1
ATOM 684 N N . GLY A 1 90 ? 0.958 -11.990 11.480 1.00 94.31 90 GLY A N 1
ATOM 685 C CA . GLY A 1 90 ? 0.113 -13.128 11.122 1.00 94.31 90 GLY A CA 1
ATOM 686 C C . GLY A 1 90 ? -1.037 -13.375 12.101 1.00 94.31 90 GLY A C 1
ATOM 687 O O . GLY A 1 90 ? -1.455 -14.528 12.260 1.00 94.31 90 GLY A O 1
ATOM 688 N N . THR A 1 91 ? -1.508 -12.332 12.781 1.00 95.56 91 THR A N 1
ATOM 689 C CA . THR A 1 91 ? -2.671 -12.358 13.671 1.00 95.56 91 THR A CA 1
ATOM 690 C C . THR A 1 91 ? -3.906 -11.744 12.998 1.00 95.56 91 THR A C 1
ATOM 692 O O . THR A 1 91 ? -3.866 -11.424 11.809 1.00 95.56 91 THR A O 1
ATOM 695 N N . ASN A 1 92 ? -5.050 -11.734 13.686 1.00 96.06 92 ASN A N 1
ATOM 696 C CA . ASN A 1 92 ? -6.325 -11.286 13.135 1.00 96.06 92 ASN A CA 1
ATOM 697 C C . ASN A 1 92 ? -6.693 -9.881 13.649 1.00 96.06 92 ASN A C 1
ATOM 699 O O . ASN A 1 92 ? -7.154 -9.822 14.785 1.00 96.06 92 ASN A O 1
ATOM 703 N N . PRO A 1 93 ? -6.658 -8.838 12.797 1.00 97.31 93 PRO A N 1
ATOM 704 C CA . PRO A 1 93 ? -6.904 -7.439 13.183 1.00 97.31 93 PRO A CA 1
ATOM 705 C C . PRO A 1 93 ? -8.373 -7.079 13.462 1.00 97.31 93 PRO A C 1
ATOM 707 O O . PRO A 1 93 ? -8.797 -5.928 13.444 1.00 97.31 93 PRO A O 1
ATOM 710 N N . LEU A 1 94 ? -9.211 -8.100 13.622 1.00 97.62 94 LEU A N 1
ATOM 711 C CA . LEU A 1 94 ? -10.637 -7.988 13.923 1.00 97.62 94 LEU A CA 1
ATOM 712 C C . LEU A 1 94 ? -10.996 -8.759 15.203 1.00 97.62 94 LEU A C 1
ATOM 714 O O . LEU A 1 94 ? -12.181 -8.975 15.489 1.00 97.62 94 LEU A O 1
ATOM 718 N N . ASP A 1 95 ? -10.000 -9.265 15.927 1.00 97.00 95 ASP A N 1
ATOM 719 C CA . ASP A 1 95 ? -10.161 -10.057 17.139 1.00 97.00 95 ASP A CA 1
ATOM 720 C C . ASP A 1 95 ? -9.247 -9.513 18.246 1.00 97.00 95 ASP A C 1
ATOM 722 O O . ASP A 1 95 ? -8.089 -9.924 18.309 1.00 97.00 95 ASP A O 1
ATOM 726 N N . PRO A 1 96 ? -9.798 -8.756 19.220 1.00 95.38 96 PRO A N 1
ATOM 727 C CA . PRO A 1 96 ? -9.013 -8.100 20.272 1.00 95.38 96 PRO A CA 1
ATOM 728 C C . PRO A 1 96 ? -8.240 -9.045 21.207 1.00 95.38 96 PRO A C 1
ATOM 730 O O . PRO A 1 96 ? -7.646 -8.637 22.208 1.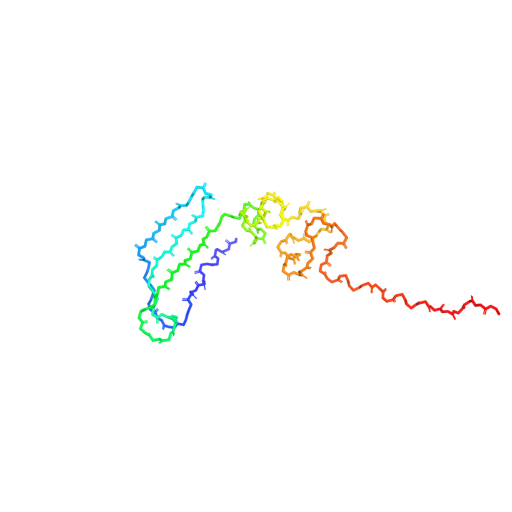00 95.38 96 PRO A O 1
ATOM 733 N N . SER A 1 97 ? -8.372 -10.359 21.010 1.00 93.75 97 SER A N 1
ATOM 734 C CA . SER A 1 97 ? -7.620 -11.383 21.732 1.00 93.75 97 SER A CA 1
ATOM 735 C C . SER A 1 97 ? -6.432 -11.941 20.941 1.00 93.75 97 SER A C 1
ATOM 737 O O . SER A 1 97 ? -5.656 -12.746 21.479 1.00 93.75 97 SER A O 1
ATOM 739 N N . SER A 1 98 ? -6.268 -11.507 19.695 1.00 92.31 98 SER A N 1
ATOM 740 C CA . SER A 1 98 ? -5.355 -12.041 18.701 1.00 92.31 98 SER A CA 1
ATOM 741 C C . SER A 1 98 ? -4.213 -11.066 18.391 1.00 92.31 98 SER A C 1
ATOM 743 O O . SER A 1 98 ? -4.079 -10.631 17.265 1.00 92.31 98 SER A O 1
ATOM 745 N N . TYR A 1 99 ? -3.288 -10.848 19.323 1.00 84.62 99 TYR A N 1
ATOM 746 C CA . TYR A 1 99 ? -2.147 -9.949 19.098 1.00 84.62 99 TYR A CA 1
ATOM 747 C C . TYR A 1 99 ? -0.797 -10.678 18.912 1.00 84.62 99 TYR A C 1
ATOM 749 O O . TYR A 1 99 ? -0.570 -11.769 19.473 1.00 84.62 99 TYR A O 1
ATOM 757 N N . PRO A 1 100 ? 0.162 -10.082 18.171 1.00 81.62 100 PRO A N 1
ATOM 758 C CA . PRO A 1 100 ? 1.511 -10.607 18.011 1.00 81.62 100 PRO A CA 1
ATOM 759 C C . PRO A 1 100 ? 2.197 -10.783 19.371 1.00 81.62 100 PRO A C 1
ATOM 761 O O . PRO A 1 100 ? 2.271 -9.877 20.197 1.00 81.62 100 PRO A O 1
ATOM 764 N N . GLY A 1 101 ? 2.737 -11.975 19.631 1.00 69.44 101 GLY A N 1
ATOM 765 C CA . GLY A 1 101 ? 3.442 -12.247 20.889 1.00 69.44 101 GLY A CA 1
ATOM 766 C C . GLY A 1 101 ? 2.580 -12.792 22.035 1.00 69.44 101 GLY A C 1
ATOM 767 O O . GLY A 1 101 ? 3.101 -12.910 23.147 1.00 69.44 101 GLY A O 1
ATOM 768 N N . GLN A 1 102 ? 1.338 -13.236 21.778 1.00 61.91 102 GLN A N 1
ATOM 769 C CA . GLN A 1 102 ? 0.598 -14.196 22.624 1.00 61.91 102 GLN A CA 1
ATOM 770 C C . GLN A 1 102 ? 1.349 -15.542 22.731 1.00 61.91 102 GLN A C 1
ATOM 772 O O . GLN A 1 102 ? 0.920 -16.593 22.249 1.00 61.91 102 GLN A O 1
ATOM 777 N N . GLN A 1 103 ? 2.501 -15.562 23.398 1.00 49.97 103 GLN A N 1
ATOM 778 C CA . GLN A 1 103 ? 2.990 -16.785 24.006 1.00 49.97 103 GLN A CA 1
ATOM 779 C C . GLN A 1 103 ? 2.080 -17.020 25.209 1.00 49.97 103 GLN A C 1
ATOM 781 O O . GLN A 1 103 ? 2.276 -16.393 26.250 1.00 49.97 103 GLN A O 1
ATOM 786 N N . LEU A 1 104 ? 1.065 -17.885 25.054 1.00 49.41 104 LEU A N 1
ATOM 787 C CA . LEU A 1 104 ? 0.228 -18.320 26.176 1.00 49.41 104 LEU A CA 1
ATOM 788 C C . LEU A 1 104 ? 1.147 -18.554 27.381 1.00 49.41 104 LEU A C 1
ATOM 790 O O . LEU A 1 104 ? 2.170 -19.239 27.209 1.00 49.41 104 LEU A O 1
ATOM 794 N N . PRO A 1 105 ? 0.843 -18.022 28.582 1.00 49.53 105 PRO A N 1
ATOM 795 C CA . PRO A 1 105 ? 1.602 -18.411 29.754 1.00 49.53 105 PRO A CA 1
ATOM 796 C C . PRO A 1 105 ? 1.568 -19.934 29.772 1.00 49.53 105 PRO A C 1
ATOM 798 O O . PRO A 1 105 ? 0.491 -20.533 29.774 1.00 49.53 105 PRO A O 1
ATOM 801 N N . ARG A 1 106 ? 2.739 -20.582 29.695 1.00 51.84 106 ARG A N 1
ATOM 802 C CA . ARG A 1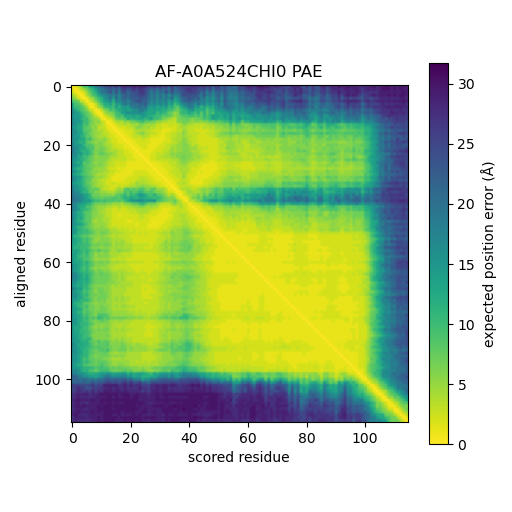 106 ? 2.821 -22.019 29.942 1.00 51.84 106 ARG A CA 1
ATOM 803 C C . ARG A 1 106 ? 2.284 -22.188 31.351 1.00 51.84 106 ARG A C 1
ATOM 805 O O . ARG A 1 106 ? 3.000 -21.914 32.311 1.00 5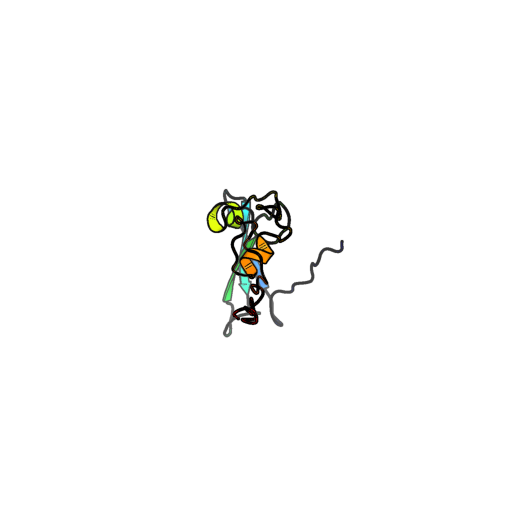1.84 106 ARG A O 1
ATOM 812 N N . ILE A 1 107 ? 1.015 -22.571 31.473 1.00 54.09 107 ILE A N 1
ATOM 813 C CA . ILE A 1 107 ? 0.438 -22.971 32.742 1.00 54.09 107 ILE A CA 1
ATOM 814 C C . ILE A 1 107 ? 1.212 -24.233 33.107 1.00 54.09 107 ILE A C 1
ATOM 816 O O . ILE A 1 107 ? 0.892 -25.338 32.670 1.00 54.09 107 ILE A O 1
ATOM 820 N N . PHE A 1 108 ? 2.288 -24.064 33.870 1.00 53.41 108 PHE A N 1
ATOM 821 C CA . PHE A 1 108 ? 2.770 -25.123 34.726 1.00 53.41 108 PHE A CA 1
ATOM 822 C C . PHE A 1 108 ? 1.642 -25.331 35.731 1.00 53.41 108 PHE A C 1
ATOM 824 O O . PHE A 1 108 ? 1.510 -24.588 36.700 1.00 53.41 108 PHE A O 1
ATOM 831 N N . LEU A 1 109 ? 0.773 -26.303 35.448 1.00 50.16 109 LEU A N 1
ATOM 832 C CA . LEU A 1 109 ? -0.001 -26.953 36.491 1.00 50.16 109 LEU A CA 1
ATOM 833 C C . LEU A 1 109 ? 1.039 -27.530 37.449 1.00 50.16 109 LEU A C 1
ATOM 835 O O . LEU A 1 109 ? 1.580 -28.610 37.213 1.00 50.16 109 LEU A O 1
ATOM 839 N N . ASP A 1 110 ? 1.382 -26.772 38.486 1.00 56.25 110 ASP A N 1
ATOM 840 C CA . ASP A 1 110 ? 2.111 -27.315 39.616 1.00 56.25 110 ASP A CA 1
ATOM 841 C C . ASP A 1 110 ? 1.123 -28.260 40.307 1.00 56.25 110 ASP A C 1
ATOM 843 O O . ASP A 1 110 ? 0.268 -27.851 41.097 1.00 56.25 110 ASP A O 1
ATOM 847 N N . PHE A 1 111 ? 1.150 -29.533 39.902 1.00 53.69 111 PHE A N 1
ATOM 848 C CA . PHE A 1 111 ? 0.413 -30.618 40.543 1.00 53.69 111 PHE A CA 1
ATOM 849 C C . PHE A 1 111 ? 1.028 -30.868 41.917 1.00 53.69 111 PHE A C 1
ATOM 851 O O . PHE A 1 111 ? 1.682 -31.880 42.164 1.00 53.69 111 PHE A O 1
ATOM 858 N N . LYS A 1 112 ? 0.833 -29.918 42.827 1.00 56.03 112 LYS A N 1
ATOM 859 C CA . LYS A 1 112 ? 1.283 -30.020 44.206 1.00 56.03 112 LYS A CA 1
ATOM 860 C C . LYS A 1 112 ? 0.158 -29.794 45.199 1.00 56.03 112 LYS A C 1
ATOM 862 O O . LYS A 1 112 ? 0.397 -29.269 46.271 1.00 56.03 112 LYS A O 1
ATOM 867 N N . TYR A 1 113 ? -1.045 -30.253 44.862 1.00 49.56 113 TYR A N 1
ATOM 868 C CA . TYR A 1 113 ? -2.100 -30.514 45.839 1.00 49.56 113 TYR A CA 1
ATOM 869 C C . TYR A 1 113 ? -2.964 -31.693 45.391 1.00 49.56 113 TYR A C 1
ATOM 871 O O . TYR A 1 113 ? -4.068 -31.515 44.888 1.00 49.56 113 TYR A O 1
ATOM 879 N N . ILE A 1 114 ? -2.462 -32.909 45.597 1.00 51.75 114 ILE A N 1
ATOM 880 C CA . ILE A 1 114 ? -3.317 -34.067 45.866 1.00 51.75 114 ILE A CA 1
ATOM 881 C C . ILE A 1 114 ? -2.674 -34.779 47.060 1.00 51.75 114 ILE A C 1
ATOM 883 O O . ILE A 1 114 ? -1.475 -35.058 47.028 1.00 51.75 114 ILE A O 1
ATOM 887 N N . TYR A 1 115 ? -3.456 -34.918 48.133 1.00 52.84 115 TYR A N 1
ATOM 888 C CA . TYR A 1 115 ? -3.086 -35.546 49.404 1.00 52.84 115 TYR A CA 1
ATOM 889 C C . TYR A 1 115 ? -2.719 -37.023 49.244 1.00 52.84 115 TYR A C 1
ATOM 891 O O . TYR A 1 115 ? -3.355 -37.692 48.397 1.00 52.84 115 TYR A O 1
#